Protein AF-A0A353M1L6-F1 (afdb_monomer_lite)

Secondary structure (DSSP, 8-state):
-HHHHHHHHHHHHHHHHHHHHHHHHHHHHHHHHHSSS-TTSS-HHHHHHHHHHHHHHHHHHHHHHHHHHHHHHHHHHHHHHHTTT-HHHHHHHHHHHHHHHHHHHHHHHHHHHHHHHHHH--HHHHHHHHHHHHHHHHHHHHHH-

Radius of gyration: 18.78 Å; chains: 1; bounding box: 44×29×56 Å

pLDDT: mean 85.36, std 10.15, range [48.78, 93.81]

Foldseek 3Di:
DLVVVLVVVVVLLVVLVVVVVVVLVVVLVVQLQPPPHGPVPDDSVVSNLLSVLLVLLLVLLSVLVVQLSNLQSVLVVQLVVCVVPDNVSSCVSNVVSVVSSVCSNVVSLCCSLVVCCVPPVDVSSSVSSVNNNVVNVVSCVVSVD

Sequence (145 aa):
IGGLIRDGANVFLSREYRLLSYFVLVVAAFIVLFLPKPIWQGEPLNNLCMALAYIAGSVFSALAGKAGMTVATMANTRTATASVKSMEGAFTNGFRGGAVMGMAVVGSSLLGVTGIMILTGNAGLTLAFSFGASSLALFAKAGGG

Structure (mmCIF, N/CA/C/O backbone):
data_AF-A0A353M1L6-F1
#
_entry.id   AF-A0A353M1L6-F1
#
loop_
_atom_site.group_PDB
_atom_site.id
_atom_site.type_symbol
_atom_site.label_atom_id
_atom_site.label_alt_id
_atom_site.label_comp_id
_atom_site.label_asym_id
_atom_site.label_entity_id
_atom_site.label_seq_id
_atom_site.pdbx_PDB_ins_code
_atom_site.Cartn_x
_atom_site.Cartn_y
_atom_site.Cartn_z
_atom_site.occupancy
_atom_site.B_iso_or_equiv
_atom_site.auth_seq_id
_atom_site.auth_comp_id
_atom_site.auth_asym_id
_atom_site.auth_atom_id
_atom_site.pdbx_PDB_model_num
ATOM 1 N N . ILE A 1 1 ? 2.465 -6.619 -24.670 1.00 84.00 1 ILE A N 1
ATOM 2 C CA . ILE A 1 1 ? 2.879 -7.413 -23.481 1.00 84.00 1 ILE A CA 1
ATOM 3 C C . ILE A 1 1 ? 2.732 -6.607 -22.190 1.00 84.00 1 ILE A C 1
ATOM 5 O O . ILE A 1 1 ? 1.956 -7.014 -21.343 1.00 84.00 1 ILE A O 1
ATOM 9 N N . GLY A 1 2 ? 3.376 -5.441 -22.055 1.00 83.19 2 GLY A N 1
ATOM 10 C CA . GLY A 1 2 ? 3.272 -4.611 -20.843 1.00 83.19 2 GLY A CA 1
ATOM 11 C C . GLY A 1 2 ? 1.849 -4.265 -20.380 1.00 83.19 2 GLY A C 1
ATOM 12 O O . GLY A 1 2 ? 1.548 -4.389 -19.198 1.00 83.19 2 GLY A O 1
ATOM 13 N N . GLY A 1 3 ? 0.963 -3.897 -21.314 1.00 87.06 3 GLY A N 1
ATOM 14 C CA . GLY A 1 3 ? -0.456 -3.654 -21.018 1.00 87.06 3 GLY A CA 1
ATOM 15 C C . GLY A 1 3 ? -1.176 -4.894 -20.482 1.00 87.06 3 GLY A C 1
ATOM 16 O O . GLY A 1 3 ? -1.814 -4.816 -19.447 1.00 87.06 3 GLY A O 1
ATOM 17 N N . LEU A 1 4 ? -0.954 -6.061 -21.099 1.00 90.56 4 LEU A N 1
ATOM 18 C CA . LEU A 1 4 ? -1.544 -7.333 -20.662 1.00 90.56 4 LEU A CA 1
ATOM 19 C C . LEU A 1 4 ? -1.123 -7.710 -19.233 1.00 90.56 4 LEU A C 1
ATOM 21 O O . LEU A 1 4 ? -1.947 -8.173 -18.450 1.00 90.56 4 LEU A O 1
ATOM 25 N N . ILE A 1 5 ? 0.146 -7.475 -18.874 1.00 90.06 5 ILE A N 1
ATOM 26 C CA . ILE A 1 5 ? 0.643 -7.697 -17.506 1.00 90.06 5 ILE A CA 1
ATOM 27 C C . ILE A 1 5 ? -0.041 -6.735 -16.533 1.00 90.06 5 ILE A C 1
ATOM 29 O O . ILE A 1 5 ? -0.465 -7.145 -15.457 1.00 90.06 5 ILE A O 1
ATOM 33 N N . ARG A 1 6 ? -0.168 -5.458 -16.910 1.00 89.31 6 ARG A N 1
ATOM 34 C CA . ARG A 1 6 ? -0.824 -4.443 -16.078 1.00 89.31 6 ARG A CA 1
ATOM 35 C C . ARG A 1 6 ? -2.309 -4.742 -15.870 1.00 89.31 6 ARG A C 1
ATOM 37 O O . ARG A 1 6 ? -2.797 -4.598 -14.752 1.00 89.31 6 ARG A O 1
ATOM 44 N N . ASP A 1 7 ? -3.005 -5.187 -16.908 1.00 90.81 7 ASP A N 1
ATOM 45 C CA . ASP A 1 7 ? -4.418 -5.555 -16.833 1.00 90.81 7 ASP A CA 1
ATOM 46 C C . ASP A 1 7 ? -4.611 -6.811 -15.978 1.00 90.81 7 ASP A C 1
ATOM 48 O O . ASP A 1 7 ? -5.442 -6.811 -15.071 1.00 90.81 7 ASP A O 1
ATOM 52 N N . GLY A 1 8 ? -3.783 -7.843 -16.178 1.00 91.06 8 GLY A N 1
ATOM 53 C CA . GLY A 1 8 ? -3.786 -9.045 -15.338 1.00 91.06 8 GLY A CA 1
ATOM 54 C C . GLY A 1 8 ? -3.523 -8.732 -13.863 1.00 91.06 8 GLY A C 1
ATOM 55 O O . GLY A 1 8 ? -4.265 -9.185 -12.992 1.00 91.06 8 GLY A O 1
ATOM 56 N N . ALA A 1 9 ? -2.530 -7.884 -13.582 1.00 88.62 9 ALA A N 1
ATOM 57 C CA . ALA A 1 9 ? -2.211 -7.417 -12.235 1.00 88.62 9 ALA A CA 1
ATOM 58 C C . ALA A 1 9 ? -3.372 -6.632 -11.594 1.00 88.62 9 ALA A C 1
ATOM 60 O O . ALA A 1 9 ? -3.703 -6.849 -10.431 1.00 88.62 9 ALA A O 1
ATOM 61 N N . ASN A 1 10 ? -4.050 -5.766 -12.353 1.00 89.50 10 ASN A N 1
ATOM 62 C CA . ASN A 1 10 ? -5.224 -5.032 -11.869 1.00 89.50 10 ASN A CA 1
ATOM 63 C C . ASN A 1 10 ? -6.411 -5.952 -11.556 1.00 89.50 10 ASN A C 1
ATOM 65 O O . ASN A 1 10 ? -7.114 -5.733 -10.565 1.00 89.50 10 ASN A O 1
ATOM 69 N N . VAL A 1 11 ? -6.646 -6.975 -12.382 1.00 92.38 11 VAL A N 1
ATOM 70 C CA . VAL A 1 11 ? -7.694 -7.978 -12.137 1.00 92.38 11 VAL A CA 1
ATOM 71 C C . VAL A 1 11 ? -7.370 -8.787 -10.884 1.00 92.38 11 VAL A C 1
ATOM 73 O O . VAL A 1 11 ? -8.251 -8.984 -10.046 1.00 92.38 11 VAL A O 1
ATOM 76 N N . PHE A 1 12 ? -6.114 -9.207 -10.730 1.00 90.38 12 PHE A N 1
ATOM 77 C CA . PHE A 1 12 ? -5.633 -9.909 -9.544 1.00 90.38 12 PHE A CA 1
ATOM 78 C C . PHE A 1 12 ? -5.834 -9.071 -8.274 1.00 90.38 12 PHE A C 1
ATOM 80 O O . PHE A 1 12 ? -6.555 -9.505 -7.377 1.00 90.38 12 PHE A O 1
ATOM 87 N N . LEU A 1 13 ? -5.325 -7.832 -8.244 1.00 88.94 13 LEU A N 1
ATOM 88 C CA . LEU A 1 13 ? -5.495 -6.922 -7.105 1.00 88.94 13 LEU A CA 1
ATOM 89 C C . LEU A 1 13 ? -6.960 -6.681 -6.762 1.00 88.94 13 LEU A C 1
ATOM 91 O O . LEU A 1 13 ? -7.322 -6.635 -5.593 1.00 88.94 13 LEU A O 1
ATOM 95 N N . SER A 1 14 ? -7.818 -6.527 -7.769 1.00 88.62 14 SER A N 1
ATOM 96 C CA . SER A 1 14 ? -9.243 -6.283 -7.534 1.00 88.62 14 SER A CA 1
ATOM 97 C C . SER A 1 14 ? -9.925 -7.481 -6.869 1.00 88.62 14 SER A C 1
ATOM 99 O O . SER A 1 14 ? -10.816 -7.299 -6.040 1.00 88.62 14 SER A O 1
ATOM 101 N N . ARG A 1 15 ? -9.511 -8.710 -7.205 1.00 90.50 15 ARG A N 1
ATOM 102 C CA . ARG A 1 15 ? -10.017 -9.932 -6.561 1.00 90.50 15 ARG A CA 1
ATOM 103 C C . ARG A 1 15 ? -9.447 -10.114 -5.161 1.00 90.50 15 ARG A C 1
ATOM 105 O O . ARG A 1 15 ? -10.216 -10.371 -4.239 1.00 90.50 15 ARG A O 1
ATOM 112 N N . GLU A 1 16 ? -8.140 -9.933 -5.008 1.00 89.81 16 GLU A N 1
ATOM 113 C CA . GLU A 1 16 ? -7.455 -10.000 -3.718 1.00 89.81 16 GLU A CA 1
ATOM 114 C C . GLU A 1 16 ? -8.076 -8.989 -2.741 1.00 89.81 16 GLU A C 1
ATOM 116 O O . GLU A 1 16 ? -8.563 -9.369 -1.679 1.00 89.81 16 GLU A O 1
ATOM 121 N N . TYR A 1 17 ? -8.201 -7.719 -3.134 1.00 89.62 17 TYR A N 1
ATOM 122 C CA . TYR A 1 17 ? -8.717 -6.661 -2.256 1.00 89.62 17 TYR A CA 1
ATOM 123 C C . TYR A 1 17 ? -10.180 -6.868 -1.886 1.00 89.62 17 TYR A C 1
ATOM 125 O O . TYR A 1 17 ? -10.591 -6.502 -0.786 1.00 89.62 17 TYR A O 1
ATOM 133 N N . ARG A 1 18 ? -10.971 -7.495 -2.762 1.00 89.31 18 ARG A N 1
ATOM 134 C CA . ARG A 1 18 ? -12.338 -7.892 -2.421 1.00 89.31 18 ARG A CA 1
ATOM 135 C C . ARG A 1 18 ? -12.338 -8.902 -1.278 1.00 89.31 18 ARG A C 1
ATOM 137 O O . ARG A 1 18 ? -13.087 -8.716 -0.325 1.00 89.31 18 ARG A O 1
ATOM 144 N N . LEU A 1 19 ? -11.479 -9.919 -1.332 1.00 89.50 19 LEU A N 1
ATOM 145 C CA . LEU A 1 19 ? -11.355 -10.906 -0.260 1.00 89.50 19 LEU A CA 1
ATOM 146 C C . LEU A 1 19 ? -10.840 -10.264 1.039 1.00 89.50 19 LEU A C 1
ATOM 148 O O . LEU A 1 19 ? -11.443 -10.456 2.096 1.00 89.50 19 LEU A O 1
ATOM 152 N N . LEU A 1 20 ? -9.786 -9.440 0.959 1.00 88.94 20 LEU A N 1
ATOM 153 C CA . LEU A 1 20 ? -9.250 -8.746 2.136 1.00 88.94 20 LEU A CA 1
ATOM 154 C C . LEU A 1 20 ? -10.264 -7.777 2.748 1.00 88.94 20 LEU A C 1
ATOM 156 O O . LEU A 1 20 ? -10.277 -7.623 3.963 1.00 88.94 20 LEU A O 1
ATOM 160 N N . SER A 1 21 ? -11.146 -7.160 1.955 1.00 89.25 21 SER A N 1
ATOM 161 C CA . SER A 1 21 ? -12.183 -6.270 2.492 1.00 89.25 21 SER A CA 1
ATOM 162 C C . SER A 1 2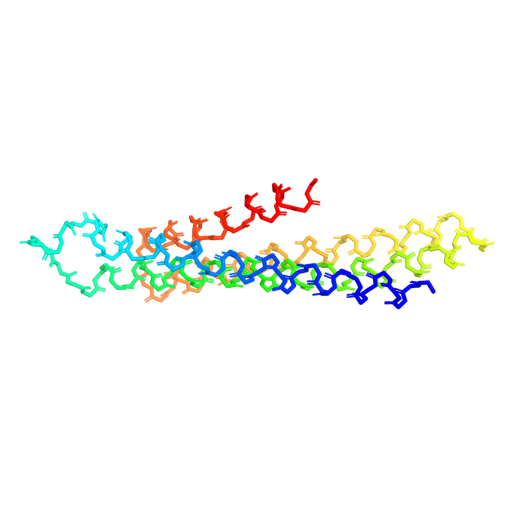1 ? -13.146 -6.996 3.436 1.00 89.25 21 SER A C 1
ATOM 164 O O . SER A 1 21 ? -13.492 -6.456 4.486 1.00 89.25 21 SER A O 1
ATOM 166 N N . TYR A 1 22 ? -13.510 -8.246 3.126 1.00 90.31 22 TYR A N 1
ATOM 167 C CA . TYR A 1 22 ? -14.320 -9.074 4.022 1.00 90.31 22 TYR A CA 1
ATOM 168 C C . TYR A 1 22 ? -13.555 -9.432 5.296 1.00 90.31 22 TYR A C 1
ATOM 170 O O . TYR A 1 22 ? -14.112 -9.344 6.386 1.00 90.31 22 TYR A O 1
ATOM 178 N N . PHE A 1 23 ? -12.272 -9.779 5.176 1.00 89.06 23 PHE A N 1
ATOM 179 C CA . PHE A 1 23 ? -11.427 -10.068 6.333 1.00 89.06 23 PHE A CA 1
ATOM 180 C C . PHE A 1 23 ? -11.305 -8.855 7.270 1.00 89.06 23 PHE A C 1
ATOM 182 O O . PHE A 1 23 ? -11.550 -8.974 8.469 1.00 89.06 23 PHE A O 1
ATOM 189 N N . VAL A 1 24 ? -11.005 -7.676 6.716 1.00 90.25 24 VAL A N 1
ATOM 190 C CA . VAL A 1 24 ? -10.913 -6.411 7.462 1.00 90.25 24 VAL A CA 1
ATOM 191 C C . VAL A 1 24 ? -12.239 -6.096 8.155 1.00 90.25 24 VAL A C 1
ATOM 193 O O . VAL A 1 24 ? -12.229 -5.698 9.314 1.00 90.25 24 VAL A O 1
ATOM 196 N N . LEU A 1 25 ? -13.385 -6.319 7.502 1.00 89.31 25 LEU A N 1
ATOM 197 C CA . LEU A 1 25 ? -14.702 -6.122 8.121 1.00 89.31 25 LEU A CA 1
ATOM 198 C C . LEU A 1 25 ? -14.946 -7.060 9.307 1.00 89.31 25 LEU A C 1
ATOM 200 O O . LEU A 1 25 ? -15.421 -6.610 10.349 1.00 89.31 25 LEU A O 1
ATOM 204 N N . VAL A 1 26 ? -14.606 -8.343 9.172 1.00 90.19 26 VAL A N 1
ATOM 205 C CA . VAL A 1 26 ? -14.760 -9.324 10.257 1.00 90.19 26 VAL A CA 1
ATOM 206 C C . VAL A 1 26 ? -13.880 -8.940 11.446 1.00 90.19 26 VAL A C 1
ATOM 208 O O . VAL A 1 26 ? -14.372 -8.855 12.569 1.00 90.19 26 VAL A O 1
ATOM 211 N N . VAL A 1 27 ? -12.601 -8.634 11.212 1.00 87.62 27 VAL A N 1
ATOM 212 C CA . VAL A 1 27 ? -11.676 -8.216 12.278 1.00 87.62 27 VAL A CA 1
ATOM 213 C C . VAL A 1 27 ? -12.113 -6.893 12.907 1.00 87.62 27 VAL A C 1
ATOM 215 O O . VAL A 1 27 ? -12.090 -6.771 14.129 1.00 87.62 27 VAL A O 1
ATOM 218 N N . ALA A 1 28 ? -12.580 -5.926 12.114 1.00 86.19 28 ALA A N 1
ATOM 219 C CA . ALA A 1 28 ? -13.124 -4.674 12.631 1.00 86.19 28 ALA A CA 1
ATOM 220 C C . ALA A 1 28 ? -14.338 -4.918 13.542 1.00 86.19 28 ALA A C 1
ATOM 222 O O . ALA A 1 28 ? -14.414 -4.321 14.613 1.00 86.19 28 ALA A O 1
ATOM 223 N N . ALA A 1 29 ? -15.244 -5.832 13.177 1.00 84.75 29 ALA A N 1
ATOM 224 C CA . ALA A 1 29 ? -16.376 -6.206 14.026 1.00 84.75 29 ALA A CA 1
ATOM 225 C C . ALA A 1 29 ? -15.915 -6.817 15.361 1.00 84.75 29 ALA A C 1
ATOM 227 O O . ALA A 1 29 ? -16.434 -6.445 16.414 1.00 84.75 29 ALA A O 1
ATOM 228 N N . PHE A 1 30 ? -14.896 -7.685 15.344 1.00 84.56 30 PHE A N 1
ATOM 229 C CA . PHE A 1 30 ? -14.288 -8.213 16.570 1.00 84.56 30 PHE A CA 1
ATOM 230 C C . PHE A 1 30 ? -13.637 -7.116 17.421 1.00 84.56 30 PHE A C 1
ATOM 232 O O . PHE A 1 30 ? -13.795 -7.127 18.640 1.00 84.56 30 PHE A O 1
ATOM 239 N N . ILE A 1 31 ? -12.954 -6.145 16.807 1.00 81.50 31 ILE A N 1
ATOM 240 C CA . ILE A 1 31 ? -12.349 -5.012 17.524 1.00 81.50 31 ILE A CA 1
ATOM 241 C C . ILE A 1 31 ? -13.430 -4.175 18.215 1.00 81.50 31 ILE A C 1
ATOM 243 O O . ILE A 1 31 ? -13.284 -3.872 19.396 1.00 81.50 31 ILE A O 1
ATOM 247 N N . VAL A 1 32 ? -14.538 -3.867 17.530 1.00 76.31 32 VAL A N 1
ATOM 248 C CA . VAL A 1 32 ? -15.671 -3.136 18.130 1.00 76.31 32 VAL A CA 1
ATOM 249 C C . VAL A 1 32 ? -16.262 -3.899 19.324 1.00 76.31 32 VAL A C 1
ATOM 251 O O . VAL A 1 32 ? -16.581 -3.289 20.347 1.00 76.31 32 VAL A O 1
ATOM 254 N N . LEU A 1 33 ? -16.390 -5.226 19.210 1.00 69.50 33 LEU A N 1
ATOM 255 C CA . LEU A 1 33 ? -16.982 -6.091 20.237 1.00 69.50 33 LEU A CA 1
ATOM 256 C C . LEU A 1 33 ? -16.091 -6.285 21.476 1.00 69.50 33 LEU A C 1
ATOM 258 O O . LEU A 1 33 ? -16.615 -6.322 22.592 1.00 69.50 33 LEU A O 1
ATOM 262 N N . PHE A 1 34 ? -14.772 -6.423 21.298 1.00 66.75 34 PHE A N 1
ATOM 263 C CA . PHE A 1 34 ? -13.872 -6.930 22.344 1.00 66.75 34 PHE A CA 1
ATOM 264 C C . PHE A 1 34 ? -12.806 -5.941 22.857 1.00 66.75 34 PHE A C 1
ATOM 266 O O . PHE A 1 34 ? -12.266 -6.180 23.937 1.00 66.75 34 PHE A O 1
ATOM 273 N N . LEU A 1 35 ? -12.490 -4.842 22.157 1.00 61.25 35 LEU A N 1
ATOM 274 C CA . LEU A 1 35 ? -11.353 -3.957 22.485 1.00 61.25 35 LEU A CA 1
ATOM 275 C C . LEU A 1 35 ? -11.784 -2.498 22.736 1.00 61.25 35 LEU A C 1
ATOM 277 O O . LEU A 1 35 ? -12.518 -1.960 21.908 1.00 61.25 35 LEU A O 1
ATOM 281 N N . PRO A 1 36 ? -11.294 -1.801 23.796 1.00 54.41 36 PRO A N 1
ATOM 282 C CA . PRO A 1 36 ? -10.405 -2.216 24.899 1.00 54.41 36 PRO A CA 1
ATOM 283 C C . PRO A 1 36 ? -11.124 -2.735 26.161 1.00 54.41 36 PRO A C 1
ATOM 285 O O . PRO A 1 36 ? -10.473 -3.240 27.074 1.00 54.41 36 PRO A O 1
ATOM 288 N N . LYS A 1 37 ? -12.453 -2.616 26.231 1.00 56.75 37 LYS A N 1
ATOM 289 C CA . LYS A 1 37 ? -13.314 -3.310 27.197 1.00 56.75 37 LYS A CA 1
ATOM 290 C C . LYS A 1 37 ? -14.512 -3.885 26.436 1.00 56.75 37 LYS A C 1
ATOM 292 O O . LYS A 1 37 ? -14.955 -3.250 25.474 1.00 56.75 37 LYS A O 1
ATOM 297 N N . PRO A 1 38 ? -15.048 -5.047 26.849 1.00 54.72 38 PRO A N 1
ATOM 298 C CA . PRO A 1 38 ? -16.264 -5.581 26.252 1.00 54.72 38 PRO A CA 1
ATOM 299 C C . PRO A 1 38 ? -17.393 -4.555 26.386 1.00 54.72 38 PRO A C 1
ATOM 301 O O . PRO A 1 38 ? -17.488 -3.866 27.403 1.00 54.72 38 PRO A O 1
ATOM 304 N N . ILE A 1 39 ? -18.251 -4.474 25.366 1.00 52.53 39 ILE A N 1
ATOM 305 C CA . ILE A 1 39 ? -19.344 -3.486 25.226 1.00 52.53 39 ILE A CA 1
ATOM 306 C C . ILE A 1 39 ? -20.251 -3.389 26.472 1.00 52.53 39 ILE A C 1
ATOM 308 O O . ILE A 1 39 ? -20.920 -2.387 26.690 1.00 52.53 39 ILE A O 1
ATOM 312 N N . TRP A 1 40 ? -20.250 -4.426 27.311 1.00 52.44 40 TRP A N 1
ATOM 313 C C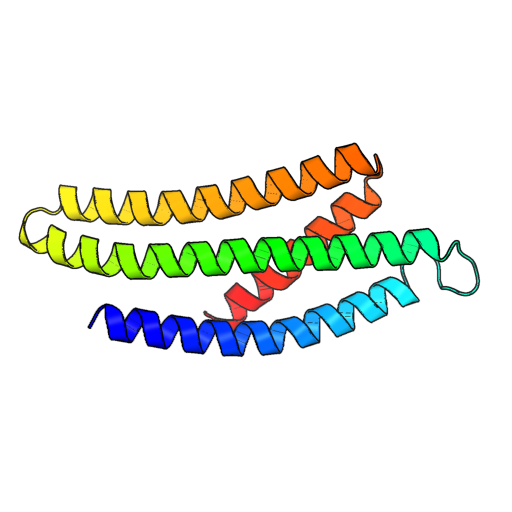A . TRP A 1 40 ? -20.975 -4.505 28.578 1.00 52.44 40 TRP A CA 1
ATOM 314 C C . TRP A 1 40 ? -20.361 -3.705 29.750 1.00 52.44 40 TRP A C 1
ATOM 316 O O . TRP A 1 40 ? -21.008 -3.592 30.786 1.00 52.44 40 TRP A O 1
ATOM 326 N N . GLN A 1 41 ? -19.137 -3.166 29.640 1.00 48.78 41 GLN A N 1
ATOM 327 C CA . GLN A 1 41 ? -18.430 -2.473 30.741 1.00 48.78 41 GLN A CA 1
ATOM 328 C C . GLN A 1 41 ? -17.666 -1.190 30.328 1.00 48.78 41 GLN A C 1
ATOM 330 O O . GLN A 1 41 ? -16.901 -0.655 31.135 1.00 48.78 41 GLN A O 1
ATOM 335 N N . GLY A 1 42 ? -17.802 -0.696 29.089 1.00 54.66 42 GLY A N 1
ATOM 336 C CA . GLY A 1 42 ? -16.953 0.383 28.552 1.00 54.66 42 GLY A CA 1
ATOM 337 C C . GLY A 1 42 ? -17.670 1.471 27.741 1.00 54.66 42 GLY A C 1
ATOM 338 O O . GLY A 1 42 ? -18.825 1.321 27.360 1.00 54.66 42 GLY A O 1
ATOM 339 N N . GLU A 1 43 ? -16.938 2.558 27.466 1.00 58.69 43 GLU A N 1
ATOM 340 C CA . GLU A 1 43 ? -17.344 3.702 26.633 1.00 58.69 43 GLU A CA 1
ATOM 341 C C . GLU A 1 43 ? -17.386 3.318 25.135 1.00 58.69 43 GLU A C 1
ATOM 343 O O . GLU A 1 43 ? -16.325 3.116 24.530 1.00 58.69 43 GLU A O 1
ATOM 348 N N . PRO A 1 44 ? -18.567 3.260 24.487 1.00 62.59 44 PRO A N 1
ATOM 349 C CA . PRO A 1 44 ? -18.711 2.775 23.108 1.00 62.59 44 PRO A CA 1
ATOM 350 C C . PRO A 1 44 ? -17.974 3.640 22.071 1.00 62.59 44 PRO A C 1
ATOM 352 O O . PRO A 1 44 ? -17.599 3.151 21.003 1.00 62.59 44 PRO A O 1
ATOM 355 N N . LEU A 1 45 ? -17.713 4.911 22.393 1.00 66.38 45 LEU A N 1
ATOM 356 C CA . LEU A 1 45 ? -16.986 5.840 21.528 1.00 66.38 45 LEU A CA 1
ATOM 357 C C . LEU A 1 45 ? -15.529 5.417 21.297 1.00 66.38 45 LEU A C 1
ATOM 359 O O . LEU A 1 45 ? -15.009 5.588 20.196 1.00 66.38 45 LEU A O 1
ATOM 363 N N . ASN A 1 46 ? -14.870 4.826 22.296 1.00 68.25 46 ASN A N 1
ATOM 364 C CA . ASN A 1 46 ? -13.450 4.488 22.186 1.00 68.25 46 ASN A CA 1
ATOM 365 C C . ASN A 1 46 ? -13.22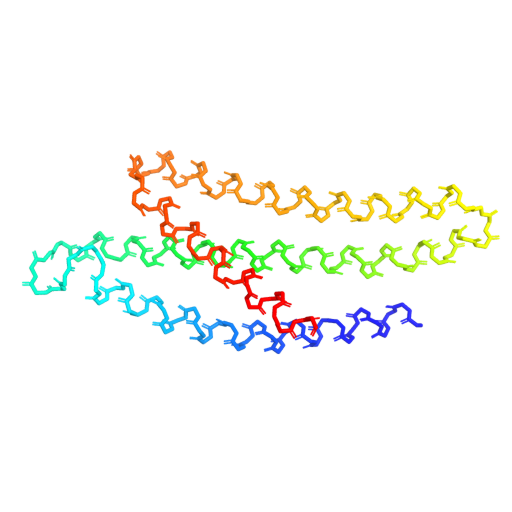9 3.226 21.331 1.00 68.25 46 ASN A C 1
ATOM 367 O O . ASN A 1 46 ? -12.300 3.174 20.524 1.00 68.25 46 ASN A O 1
ATOM 371 N N . ASN A 1 47 ? -14.133 2.246 21.445 1.00 69.69 47 ASN A N 1
ATOM 372 C CA . ASN A 1 47 ? -14.144 1.039 20.610 1.00 69.69 47 ASN A CA 1
ATOM 373 C C . ASN A 1 47 ? -14.360 1.406 19.134 1.00 69.69 47 ASN A C 1
ATOM 375 O O . ASN A 1 47 ? -13.676 0.888 18.248 1.00 69.69 47 ASN A O 1
ATOM 379 N N . LEU A 1 48 ? -15.281 2.342 18.867 1.00 75.88 48 LEU A N 1
ATOM 380 C CA . LEU A 1 48 ? -15.568 2.803 17.510 1.00 75.88 48 LEU A CA 1
ATOM 381 C C . LEU A 1 48 ? -14.367 3.540 16.900 1.00 75.88 48 LEU A C 1
ATOM 383 O O . LEU A 1 48 ? -14.000 3.269 15.757 1.00 75.88 48 LEU A O 1
ATOM 387 N N . CYS A 1 49 ? -13.700 4.405 17.671 1.00 81.25 49 CYS A N 1
ATOM 388 C CA . CYS A 1 49 ? -12.469 5.065 17.233 1.00 81.25 49 CYS A CA 1
ATOM 389 C C . CYS A 1 49 ? -11.353 4.057 16.907 1.00 81.25 49 CYS A C 1
ATOM 391 O O . CYS A 1 49 ? -10.677 4.220 15.891 1.00 81.25 49 CYS A O 1
ATOM 393 N N . MET A 1 50 ? -11.169 2.995 17.706 1.00 82.75 50 MET A N 1
ATOM 394 C CA . MET A 1 50 ? -10.164 1.955 17.419 1.00 82.75 50 MET A CA 1
ATOM 395 C C . MET A 1 50 ? -10.461 1.192 16.132 1.00 82.75 50 MET A C 1
ATOM 397 O O . MET A 1 50 ? -9.556 0.978 15.324 1.00 82.75 50 MET A O 1
ATOM 401 N N . ALA A 1 51 ? -11.718 0.812 15.913 1.00 84.69 51 ALA A N 1
ATOM 402 C CA . ALA A 1 51 ? -12.122 0.140 14.685 1.00 84.69 51 ALA A CA 1
ATOM 403 C C . ALA A 1 51 ? -11.938 1.041 13.455 1.00 84.69 51 ALA A C 1
ATOM 405 O O . ALA A 1 51 ? -11.434 0.587 12.427 1.00 84.69 51 ALA A O 1
ATOM 406 N N . LEU A 1 52 ? -12.263 2.333 13.571 1.00 86.19 52 LEU A N 1
ATOM 407 C CA . LEU A 1 52 ? -12.010 3.315 12.516 1.00 86.19 52 LEU A CA 1
ATOM 408 C C . LEU A 1 52 ? -10.513 3.479 12.234 1.00 86.19 52 LEU A C 1
ATOM 410 O O . LEU A 1 52 ? -10.120 3.492 11.069 1.00 86.19 52 LEU A O 1
ATOM 414 N N . ALA A 1 53 ? -9.667 3.537 13.267 1.00 88.94 53 ALA A N 1
ATOM 415 C CA . ALA A 1 53 ? -8.215 3.597 13.102 1.00 88.94 53 ALA A CA 1
ATOM 416 C C . ALA A 1 53 ? -7.663 2.339 12.408 1.00 88.94 53 ALA A C 1
ATOM 418 O O . ALA A 1 53 ? -6.842 2.448 11.496 1.00 88.94 53 ALA A O 1
ATOM 419 N N . TYR A 1 54 ? -8.157 1.152 12.772 1.00 90.50 54 TYR A N 1
ATOM 420 C CA . TYR A 1 54 ? -7.817 -0.116 12.118 1.00 90.50 54 TYR A CA 1
ATOM 421 C C . TYR A 1 54 ? -8.208 -0.136 10.632 1.00 90.50 54 TYR A C 1
ATOM 423 O O . TYR A 1 54 ? -7.399 -0.505 9.771 1.00 90.50 54 TYR A O 1
ATOM 431 N N . ILE A 1 55 ? -9.429 0.300 10.307 1.00 91.44 55 ILE A N 1
ATOM 432 C CA . ILE A 1 55 ? -9.903 0.394 8.920 1.00 91.44 55 ILE A CA 1
ATOM 433 C C . ILE A 1 55 ? -9.061 1.412 8.148 1.00 91.44 55 ILE A C 1
ATOM 435 O O . ILE A 1 55 ? -8.617 1.112 7.042 1.00 91.44 55 ILE A O 1
ATOM 439 N N . ALA A 1 56 ? -8.776 2.577 8.732 1.00 91.00 56 ALA A N 1
ATOM 440 C CA . ALA A 1 56 ? -7.926 3.590 8.114 1.00 91.00 56 ALA A CA 1
ATOM 441 C C . ALA A 1 56 ? -6.525 3.041 7.798 1.00 91.00 56 ALA A C 1
ATOM 443 O O . ALA A 1 56 ? -6.039 3.223 6.682 1.00 91.00 56 ALA A O 1
ATOM 444 N N . GLY A 1 57 ? -5.908 2.300 8.725 1.00 90.50 57 GLY A N 1
ATOM 445 C CA . GLY A 1 57 ? -4.614 1.640 8.506 1.00 90.50 57 GLY A CA 1
ATOM 446 C C . GLY A 1 57 ? -4.651 0.611 7.386 1.00 90.50 57 GLY A C 1
ATOM 447 O O . GLY A 1 57 ? -3.770 0.584 6.524 1.00 90.50 57 GLY A O 1
ATOM 448 N N . SER A 1 58 ? -5.718 -0.183 7.343 1.00 91.69 58 SER A N 1
ATOM 449 C CA . SER A 1 58 ? -5.948 -1.155 6.273 1.00 91.69 58 SER A CA 1
ATOM 450 C C . SER A 1 58 ? -6.111 -0.461 4.914 1.00 91.69 58 SER A C 1
ATOM 452 O O . SER A 1 58 ? -5.493 -0.865 3.934 1.00 91.69 58 SER A O 1
ATOM 454 N N . VAL A 1 59 ? -6.867 0.637 4.836 1.00 91.44 59 VAL A N 1
ATOM 455 C CA . VAL A 1 59 ? -7.051 1.405 3.591 1.00 91.44 59 VAL A CA 1
ATOM 456 C C . VAL A 1 59 ? -5.742 2.044 3.125 1.00 91.44 59 VAL A C 1
ATOM 458 O O . VAL A 1 59 ? -5.417 1.964 1.942 1.00 91.44 59 VAL A O 1
ATOM 461 N N . PHE A 1 60 ? -4.958 2.631 4.031 1.00 91.31 60 PHE A N 1
ATOM 462 C CA . PHE A 1 60 ? -3.655 3.212 3.692 1.00 91.31 60 PHE A CA 1
ATOM 463 C C . PHE A 1 60 ? -2.689 2.162 3.128 1.00 91.31 60 PHE A C 1
ATOM 465 O O . PHE A 1 60 ? -2.052 2.402 2.102 1.00 91.31 60 PHE A O 1
ATOM 472 N N . SER A 1 61 ? -2.641 0.976 3.741 1.00 90.81 61 SER A N 1
ATOM 473 C CA . SER A 1 61 ? -1.840 -0.155 3.258 1.00 90.81 61 SER A CA 1
ATOM 474 C C . SER A 1 61 ? -2.283 -0.615 1.859 1.00 90.81 61 SER A C 1
ATOM 476 O O . SER A 1 61 ? -1.453 -0.794 0.965 1.00 90.81 61 SER A O 1
ATOM 478 N N . ALA A 1 62 ? -3.597 -0.690 1.616 1.00 91.00 62 ALA A N 1
ATOM 479 C CA . ALA A 1 62 ? -4.160 -1.043 0.310 1.00 91.00 62 ALA A CA 1
ATOM 480 C C . ALA A 1 62 ? -3.818 0.000 -0.769 1.00 91.00 62 ALA A C 1
ATOM 482 O O . ALA A 1 62 ? -3.444 -0.334 -1.894 1.00 91.00 62 ALA A O 1
ATOM 483 N N . LEU A 1 63 ? -3.913 1.290 -0.441 1.00 90.69 63 LEU A N 1
ATOM 484 C CA . LEU A 1 63 ? -3.567 2.366 -1.370 1.00 90.69 63 LEU A CA 1
ATOM 485 C C . LEU A 1 63 ? -2.077 2.339 -1.731 1.00 90.69 63 LEU A C 1
ATOM 487 O O . LEU A 1 63 ? -1.735 2.452 -2.911 1.00 90.69 63 LEU A O 1
ATOM 491 N N . ALA A 1 64 ? -1.203 2.127 -0.744 1.00 90.62 64 ALA A N 1
ATOM 492 C CA . ALA A 1 64 ? 0.233 1.998 -0.967 1.00 90.62 64 ALA A CA 1
ATOM 493 C C . ALA A 1 64 ? 0.567 0.789 -1.857 1.00 90.62 64 ALA A C 1
ATOM 495 O O . ALA A 1 64 ? 1.350 0.916 -2.801 1.00 90.62 64 ALA A O 1
ATOM 496 N N . GLY A 1 65 ? -0.079 -0.358 -1.618 1.00 89.38 65 GLY A N 1
ATOM 497 C CA . GLY A 1 65 ? 0.080 -1.565 -2.434 1.00 89.38 65 GLY A CA 1
ATOM 498 C C . GLY A 1 65 ? -0.342 -1.356 -3.891 1.00 89.38 65 GLY A C 1
ATOM 499 O O . GLY A 1 65 ? 0.417 -1.664 -4.815 1.00 89.38 65 GLY A O 1
ATOM 500 N N . LYS A 1 66 ? -1.513 -0.751 -4.120 1.00 89.62 66 LYS A N 1
ATOM 501 C CA . LYS A 1 66 ? -2.017 -0.456 -5.471 1.00 89.62 66 LYS A CA 1
ATOM 502 C C . LYS A 1 66 ? -1.124 0.532 -6.228 1.00 89.62 66 LYS A C 1
ATOM 504 O O . LYS A 1 66 ? -0.854 0.338 -7.420 1.00 89.62 66 LYS A O 1
ATOM 509 N N . ALA A 1 67 ? -0.651 1.580 -5.552 1.00 90.62 67 ALA A N 1
ATOM 510 C CA . ALA A 1 67 ? 0.293 2.534 -6.128 1.00 90.62 67 ALA A CA 1
ATOM 511 C C . ALA A 1 67 ? 1.615 1.844 -6.505 1.00 90.62 67 ALA A C 1
ATOM 513 O O . ALA A 1 67 ? 2.086 1.994 -7.635 1.00 90.62 67 ALA A O 1
ATOM 514 N N . GLY A 1 68 ? 2.154 1.017 -5.603 1.00 90.12 68 GLY A N 1
ATOM 515 C CA . GLY A 1 68 ? 3.363 0.228 -5.833 1.00 90.12 68 GLY A CA 1
ATOM 516 C C . GLY A 1 68 ? 3.247 -0.684 -7.053 1.00 90.12 68 GLY A C 1
ATOM 517 O O . GLY A 1 68 ? 4.094 -0.627 -7.942 1.00 90.12 68 GLY A O 1
ATOM 518 N N . MET A 1 69 ? 2.164 -1.457 -7.166 1.00 90.94 69 MET A N 1
ATOM 519 C CA . MET A 1 69 ? 1.972 -2.373 -8.297 1.00 90.94 69 MET A CA 1
ATOM 520 C C . MET A 1 69 ? 1.807 -1.639 -9.635 1.00 90.94 69 MET A C 1
ATOM 522 O O . MET A 1 69 ? 2.335 -2.066 -10.667 1.00 90.94 69 MET A O 1
ATOM 526 N N . THR A 1 70 ? 1.125 -0.493 -9.628 1.00 90.25 70 THR A N 1
ATOM 527 C CA . THR A 1 70 ? 0.977 0.339 -10.831 1.00 90.25 70 THR A CA 1
ATOM 528 C C . THR A 1 70 ? 2.335 0.841 -11.323 1.00 90.25 70 THR A C 1
ATOM 530 O O . THR A 1 70 ? 2.627 0.782 -12.517 1.00 90.25 70 THR A O 1
ATOM 533 N N . VAL A 1 71 ? 3.193 1.306 -10.414 1.00 91.69 71 VAL A N 1
ATOM 534 C CA . VAL A 1 71 ? 4.533 1.788 -10.769 1.00 91.69 71 VAL A CA 1
ATOM 535 C C . VAL A 1 71 ? 5.451 0.636 -11.171 1.00 91.69 71 VAL A C 1
ATOM 537 O O . VAL A 1 71 ? 6.162 0.768 -12.165 1.00 91.69 71 VAL A O 1
ATOM 540 N N . ALA A 1 72 ? 5.388 -0.506 -10.483 1.00 91.19 72 ALA A N 1
ATOM 541 C CA . ALA A 1 72 ? 6.181 -1.691 -10.802 1.00 91.19 72 ALA A CA 1
ATOM 542 C C . ALA A 1 72 ? 5.895 -2.214 -12.219 1.00 91.19 72 ALA A C 1
ATOM 544 O O . ALA A 1 72 ? 6.819 -2.421 -13.004 1.00 91.19 72 ALA A O 1
ATOM 545 N N . THR A 1 73 ? 4.621 -2.343 -12.603 1.00 91.94 73 THR A N 1
ATOM 546 C CA . THR A 1 73 ? 4.247 -2.800 -13.957 1.00 91.94 73 THR A CA 1
ATOM 547 C C . THR A 1 73 ? 4.725 -1.839 -15.051 1.00 91.94 73 THR A C 1
ATOM 549 O O . THR A 1 73 ? 5.205 -2.283 -16.096 1.00 91.94 73 THR A O 1
ATOM 552 N N . MET A 1 74 ? 4.676 -0.524 -14.809 1.00 89.38 74 MET A N 1
ATOM 553 C CA . MET A 1 74 ? 5.236 0.471 -15.732 1.00 89.38 74 MET A CA 1
ATOM 554 C C . MET A 1 74 ? 6.768 0.411 -15.788 1.00 89.38 74 MET A C 1
ATOM 556 O O . MET A 1 74 ? 7.340 0.435 -16.880 1.00 89.38 74 MET A O 1
ATOM 560 N N . ALA A 1 75 ? 7.433 0.305 -14.636 1.00 92.12 75 ALA A N 1
ATOM 561 C CA . ALA A 1 75 ? 8.887 0.219 -14.540 1.00 92.12 75 ALA A CA 1
ATOM 562 C C . ALA A 1 75 ? 9.422 -1.014 -15.276 1.00 92.12 75 ALA A C 1
ATOM 564 O O . ALA A 1 75 ? 10.356 -0.874 -16.057 1.00 92.12 75 ALA A O 1
ATOM 565 N N . ASN A 1 76 ? 8.766 -2.172 -15.152 1.00 92.06 76 ASN A N 1
ATOM 566 C CA . ASN A 1 76 ? 9.161 -3.409 -15.835 1.00 92.06 76 ASN A CA 1
ATOM 567 C C . ASN A 1 76 ? 9.277 -3.226 -17.353 1.00 92.06 76 ASN A C 1
ATOM 569 O O . ASN A 1 76 ? 10.272 -3.619 -17.960 1.00 92.06 76 ASN A O 1
ATOM 573 N N . THR A 1 77 ? 8.290 -2.572 -17.973 1.00 91.75 77 THR A N 1
ATOM 574 C CA . THR A 1 77 ? 8.317 -2.319 -19.423 1.00 91.75 77 THR A CA 1
ATOM 575 C C . THR A 1 77 ? 9.437 -1.363 -19.825 1.00 91.75 77 THR A C 1
ATOM 577 O O . THR A 1 77 ? 10.143 -1.621 -20.797 1.00 91.75 77 THR A O 1
ATOM 580 N N . ARG A 1 78 ? 9.654 -0.293 -19.048 1.00 90.69 78 ARG A N 1
ATOM 581 C CA . ARG A 1 78 ? 10.711 0.697 -19.300 1.00 90.69 78 ARG A CA 1
ATOM 582 C C . ARG A 1 78 ? 12.102 0.100 -19.112 1.00 90.69 78 ARG A C 1
ATOM 584 O O . ARG A 1 78 ? 12.994 0.367 -19.915 1.00 90.69 78 ARG A O 1
ATOM 591 N N . THR A 1 79 ? 12.276 -0.737 -18.097 1.00 93.12 79 THR A N 1
ATOM 592 C CA . THR A 1 79 ? 13.516 -1.469 -17.833 1.00 93.12 79 THR A CA 1
ATOM 593 C C . THR A 1 79 ? 13.828 -2.443 -18.966 1.00 93.12 79 THR A C 1
ATOM 595 O O . THR A 1 79 ? 14.946 -2.413 -19.471 1.00 93.12 79 THR A O 1
ATOM 598 N N . ALA A 1 80 ? 12.841 -3.206 -19.449 1.00 91.88 80 ALA A N 1
ATOM 599 C CA . ALA A 1 80 ? 13.016 -4.115 -20.587 1.00 91.88 80 ALA A CA 1
ATOM 600 C C . ALA A 1 80 ? 13.360 -3.385 -21.899 1.00 91.88 80 ALA A C 1
ATOM 602 O O . ALA A 1 80 ? 14.146 -3.876 -22.703 1.00 91.88 80 ALA A O 1
ATOM 603 N N . THR A 1 81 ? 12.811 -2.189 -22.133 1.00 91.31 81 THR A N 1
ATOM 604 C CA . THR A 1 81 ? 13.211 -1.382 -23.301 1.00 91.31 81 THR A CA 1
ATOM 605 C C . THR A 1 81 ? 14.600 -0.763 -23.143 1.00 91.31 81 THR A C 1
ATOM 607 O O . THR A 1 81 ? 15.327 -0.617 -24.123 1.00 91.31 81 THR A O 1
ATOM 610 N N . ALA A 1 82 ? 14.985 -0.393 -21.919 1.00 91.50 82 ALA A N 1
ATOM 611 C CA . ALA A 1 82 ? 16.280 0.218 -21.641 1.00 91.50 82 ALA A CA 1
ATOM 612 C C . ALA A 1 82 ? 17.425 -0.802 -21.680 1.00 91.50 82 ALA A C 1
ATOM 614 O O . ALA A 1 82 ? 18.520 -0.441 -22.104 1.00 91.50 82 ALA A O 1
ATOM 615 N N . SER A 1 83 ? 17.167 -2.069 -21.335 1.00 93.06 83 SER A N 1
ATOM 616 C C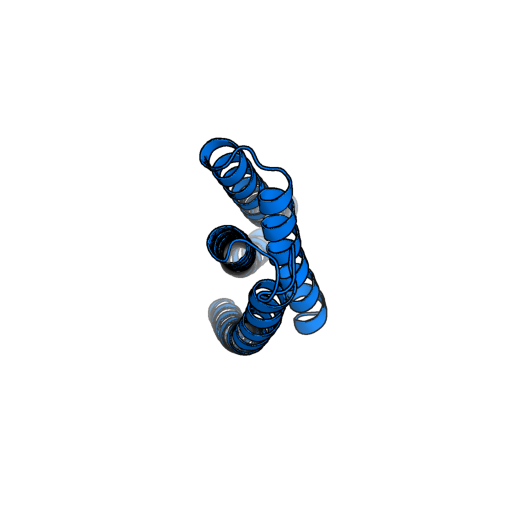A . SER A 1 83 ? 18.174 -3.138 -21.382 1.00 93.06 83 SER A CA 1
ATOM 617 C C . SER A 1 83 ? 18.695 -3.420 -22.789 1.00 93.06 83 SER A C 1
ATOM 619 O O . SER A 1 83 ? 19.806 -3.915 -22.924 1.00 93.06 83 SER A O 1
ATOM 621 N N . VAL A 1 84 ? 17.937 -3.063 -23.833 1.00 93.06 84 VAL A N 1
ATOM 622 C CA . VAL A 1 84 ? 18.400 -3.137 -25.230 1.00 93.06 84 VAL A CA 1
ATOM 623 C C . VAL A 1 84 ? 19.507 -2.115 -25.513 1.00 93.06 84 VAL A C 1
ATOM 625 O O . VAL A 1 84 ? 20.363 -2.358 -26.356 1.00 93.06 84 VAL A O 1
ATOM 628 N N . LYS A 1 85 ? 19.499 -0.966 -24.825 1.00 91.06 85 LYS A N 1
ATOM 629 C CA . LYS A 1 85 ? 20.475 0.114 -25.032 1.00 91.06 85 LYS A CA 1
ATOM 630 C C . LYS A 1 85 ? 21.660 0.009 -24.080 1.00 91.06 85 LYS A C 1
ATOM 632 O O . LYS A 1 85 ? 22.799 0.115 -24.516 1.00 91.06 85 LYS A O 1
ATOM 637 N N . SER A 1 86 ? 21.399 -0.143 -22.783 1.00 91.75 86 SER A N 1
ATOM 638 C CA . SER A 1 86 ? 22.450 -0.226 -21.768 1.00 91.75 86 SER A CA 1
ATOM 639 C C . SER A 1 86 ? 21.953 -0.856 -20.468 1.00 91.75 86 SER A C 1
ATOM 641 O O . SER A 1 86 ? 20.812 -0.664 -20.039 1.00 91.75 86 SER A O 1
ATOM 643 N N . MET A 1 87 ? 22.846 -1.583 -19.794 1.00 91.44 87 MET A N 1
ATOM 644 C CA . MET A 1 87 ? 22.545 -2.198 -18.500 1.00 91.44 87 MET A CA 1
ATOM 645 C C . MET A 1 87 ? 22.377 -1.156 -17.386 1.00 91.44 87 MET A C 1
ATOM 647 O O . MET A 1 87 ? 21.478 -1.278 -16.557 1.00 91.44 87 MET A O 1
ATOM 651 N N . GLU A 1 88 ? 23.175 -0.087 -17.406 1.00 92.38 88 GLU A N 1
ATOM 652 C CA . GLU A 1 88 ? 23.089 1.012 -16.437 1.00 92.38 88 GLU A CA 1
ATOM 653 C C . GLU A 1 88 ? 21.740 1.753 -16.512 1.00 92.38 88 GLU A C 1
ATOM 655 O O . GLU A 1 88 ? 21.123 2.063 -15.487 1.00 92.38 88 GLU A O 1
ATOM 660 N N . GLY A 1 89 ? 21.220 1.964 -17.729 1.00 89.12 89 GLY A N 1
ATOM 661 C CA . GLY A 1 89 ? 19.901 2.561 -17.943 1.00 89.12 89 GLY A CA 1
ATOM 662 C C . GLY A 1 89 ? 18.764 1.660 -17.455 1.00 89.12 89 GLY A C 1
ATOM 663 O O . GLY A 1 89 ? 17.809 2.137 -16.838 1.00 89.12 89 GLY A O 1
ATOM 664 N N . ALA A 1 90 ? 18.879 0.347 -17.672 1.00 92.25 90 ALA A N 1
ATOM 665 C CA . ALA A 1 90 ? 17.928 -0.636 -17.156 1.00 92.25 90 ALA A CA 1
ATOM 666 C C . ALA A 1 90 ? 17.923 -0.675 -15.620 1.00 92.25 90 ALA A C 1
ATOM 668 O O . ALA A 1 90 ? 16.853 -0.615 -15.007 1.00 92.25 90 ALA A O 1
ATOM 669 N N . PHE A 1 91 ? 19.104 -0.697 -14.998 1.00 93.56 91 PHE A N 1
ATOM 670 C CA . PHE A 1 91 ? 19.240 -0.678 -13.544 1.00 93.56 91 PHE A CA 1
ATOM 671 C C . PHE A 1 91 ? 18.636 0.591 -12.941 1.00 93.56 91 PHE A C 1
ATOM 673 O O . PHE A 1 91 ? 17.817 0.505 -12.030 1.00 93.56 91 PHE A O 1
ATOM 680 N N . THR A 1 92 ? 18.953 1.763 -13.496 1.00 92.88 92 THR A N 1
ATOM 681 C CA . THR A 1 92 ? 18.422 3.045 -13.008 1.00 92.88 92 THR A CA 1
ATOM 682 C C . THR A 1 92 ? 16.895 3.098 -13.091 1.00 92.88 92 THR A C 1
ATOM 684 O O . THR A 1 92 ? 16.237 3.563 -12.158 1.00 92.88 92 THR A O 1
ATOM 687 N N . ASN A 1 93 ? 16.307 2.586 -14.175 1.00 91.25 93 ASN A N 1
ATOM 688 C CA . ASN A 1 93 ? 14.853 2.526 -14.334 1.00 91.25 93 ASN A CA 1
ATOM 689 C C . ASN A 1 93 ? 14.197 1.561 -13.338 1.00 91.25 93 ASN A C 1
ATOM 691 O O . ASN A 1 93 ? 13.187 1.915 -12.726 1.00 91.25 93 ASN A O 1
ATOM 695 N N . GLY A 1 94 ? 14.783 0.377 -13.137 1.00 91.94 94 GLY A N 1
ATOM 696 C CA . GLY A 1 94 ? 14.300 -0.598 -12.158 1.00 91.94 94 GLY A CA 1
ATOM 697 C C . GLY A 1 94 ? 14.409 -0.079 -10.724 1.00 91.94 94 GLY A C 1
ATOM 698 O O . GLY A 1 94 ? 13.435 -0.119 -9.974 1.00 91.94 94 GLY A O 1
ATOM 699 N N . PHE A 1 95 ? 15.559 0.497 -10.371 1.00 93.81 95 PHE A N 1
ATOM 700 C CA . PHE A 1 95 ? 15.820 1.067 -9.052 1.00 93.81 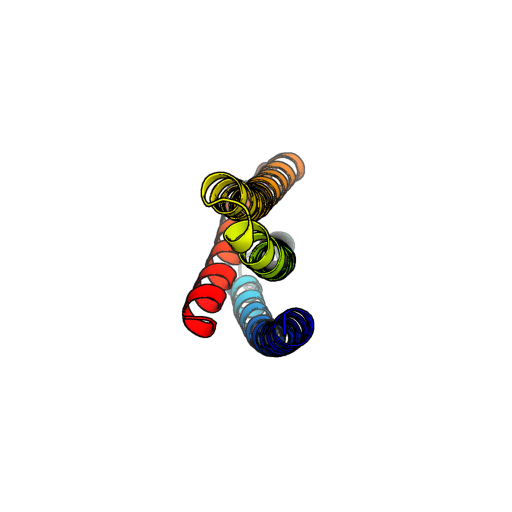95 PHE A CA 1
ATOM 701 C C . PHE A 1 95 ? 14.863 2.214 -8.729 1.00 93.81 95 PHE A C 1
ATOM 703 O O . PHE A 1 95 ? 14.250 2.226 -7.664 1.00 93.81 95 PHE A O 1
ATOM 710 N N . ARG A 1 96 ? 14.655 3.149 -9.667 1.00 92.31 96 ARG A N 1
ATOM 711 C CA . ARG A 1 96 ? 13.677 4.237 -9.496 1.00 92.31 96 ARG A CA 1
ATOM 712 C C . ARG A 1 96 ? 12.252 3.706 -9.359 1.00 92.31 96 ARG A C 1
ATOM 714 O O . ARG A 1 96 ? 11.497 4.229 -8.547 1.00 92.31 96 ARG A O 1
ATOM 721 N N . GLY A 1 97 ? 11.895 2.657 -10.103 1.00 91.88 97 GLY A N 1
ATOM 722 C CA . GLY A 1 97 ? 10.612 1.970 -9.948 1.00 91.88 97 GLY A CA 1
ATOM 723 C C . GLY A 1 97 ? 10.406 1.424 -8.531 1.00 91.88 97 GLY A C 1
ATOM 724 O O . GLY A 1 97 ? 9.367 1.677 -7.922 1.00 91.88 97 GLY A O 1
ATOM 725 N N . GLY A 1 98 ? 11.416 0.746 -7.978 1.00 90.88 98 GLY A N 1
ATOM 726 C CA . GLY A 1 98 ? 11.392 0.232 -6.604 1.00 90.88 98 GLY A CA 1
ATOM 727 C C . GLY A 1 98 ? 11.398 1.333 -5.537 1.00 90.88 98 GLY A C 1
ATOM 728 O O . GLY A 1 98 ? 10.658 1.250 -4.557 1.00 90.88 98 GLY A O 1
ATOM 729 N N . ALA A 1 99 ? 12.165 2.405 -5.747 1.00 93.25 99 ALA A N 1
ATOM 730 C CA . ALA A 1 99 ? 12.241 3.535 -4.822 1.00 93.25 99 ALA A CA 1
ATOM 731 C C . ALA A 1 99 ? 10.877 4.216 -4.627 1.00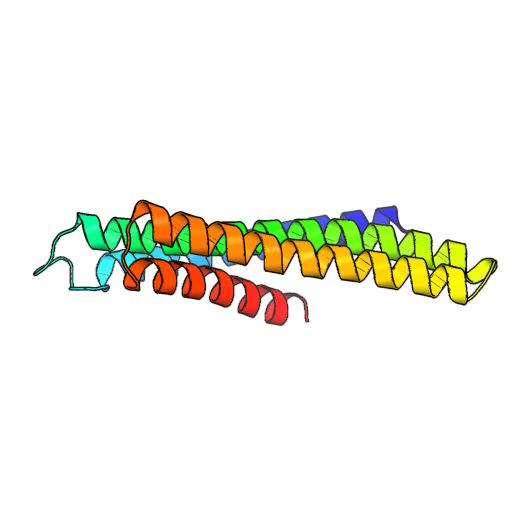 93.25 99 ALA A C 1
ATOM 733 O O . ALA A 1 99 ? 10.512 4.558 -3.504 1.00 93.25 99 ALA A O 1
ATOM 734 N N . VAL A 1 100 ? 10.085 4.360 -5.696 1.00 91.06 100 VAL A N 1
ATOM 735 C CA . VAL A 1 100 ? 8.729 4.928 -5.609 1.00 91.06 100 VAL A CA 1
ATOM 736 C C . VAL A 1 100 ? 7.805 4.050 -4.763 1.00 91.06 100 VAL A C 1
ATOM 738 O O . VAL A 1 100 ? 7.048 4.581 -3.954 1.00 91.06 100 VAL A O 1
ATOM 741 N N . MET A 1 101 ? 7.889 2.721 -4.891 1.00 90.69 101 MET A N 1
ATOM 742 C CA . MET A 1 101 ? 7.126 1.804 -4.036 1.00 90.69 101 MET A CA 1
ATOM 743 C C . MET A 1 101 ? 7.523 1.962 -2.561 1.00 90.69 101 MET A C 1
ATOM 745 O O . MET A 1 101 ? 6.648 2.090 -1.707 1.00 90.69 101 MET A O 1
ATOM 749 N N . GLY A 1 102 ? 8.826 2.013 -2.263 1.00 90.56 102 GLY A N 1
ATOM 750 C CA . GLY A 1 102 ? 9.324 2.212 -0.899 1.00 90.56 102 GLY A CA 1
ATOM 751 C C . GLY A 1 102 ? 8.857 3.535 -0.286 1.00 90.56 102 GLY A C 1
ATOM 752 O O . GLY A 1 102 ? 8.317 3.548 0.819 1.00 90.56 102 GLY A O 1
ATOM 753 N N . MET A 1 103 ? 8.984 4.640 -1.025 1.00 93.44 103 MET A N 1
ATOM 754 C CA . MET A 1 103 ? 8.538 5.957 -0.558 1.00 93.44 103 MET A CA 1
ATOM 755 C C . MET A 1 103 ? 7.019 6.035 -0.374 1.00 93.44 103 MET A C 1
ATOM 757 O O . MET A 1 103 ? 6.565 6.653 0.585 1.00 93.44 103 MET A O 1
ATOM 761 N N . ALA A 1 104 ? 6.227 5.392 -1.238 1.00 91.31 104 ALA A N 1
ATOM 762 C CA . ALA A 1 104 ? 4.772 5.355 -1.090 1.00 91.31 104 ALA A CA 1
ATOM 763 C C . ALA A 1 104 ? 4.345 4.617 0.190 1.00 91.31 104 ALA A C 1
ATOM 765 O O . ALA A 1 104 ? 3.473 5.097 0.914 1.00 91.31 104 ALA A O 1
ATOM 766 N N . VAL A 1 105 ? 4.981 3.484 0.503 1.00 89.44 105 VAL A N 1
ATOM 767 C CA . VAL A 1 105 ? 4.698 2.710 1.724 1.00 89.44 105 VAL A CA 1
ATOM 768 C C . VAL A 1 105 ? 5.116 3.485 2.970 1.00 89.44 105 VAL A C 1
ATOM 770 O O . VAL A 1 105 ? 4.295 3.696 3.857 1.00 89.44 105 VAL A O 1
ATOM 773 N N . VAL A 1 106 ? 6.360 3.969 3.019 1.00 92.12 106 VAL A N 1
ATOM 774 C CA . VAL A 1 106 ? 6.882 4.694 4.188 1.00 92.12 106 VAL A CA 1
ATOM 775 C C . VAL A 1 106 ? 6.137 6.014 4.401 1.00 92.12 106 VAL A C 1
ATOM 777 O O . VAL A 1 106 ? 5.765 6.339 5.526 1.00 92.12 106 VAL A O 1
ATOM 780 N N . GLY A 1 107 ? 5.874 6.763 3.328 1.00 92.62 107 GLY A N 1
ATOM 781 C CA . GLY A 1 107 ? 5.168 8.041 3.392 1.00 92.62 107 GLY A CA 1
ATOM 782 C C . GLY A 1 107 ? 3.719 7.890 3.850 1.00 92.62 107 GLY A C 1
ATOM 783 O O . GLY A 1 107 ? 3.273 8.636 4.718 1.00 92.62 107 GLY A O 1
ATOM 784 N N . SER A 1 108 ? 2.995 6.896 3.327 1.00 91.00 108 SER A N 1
ATOM 785 C CA . SER A 1 108 ? 1.619 6.620 3.758 1.00 91.00 108 SER A CA 1
ATOM 786 C C . SER A 1 108 ? 1.557 6.138 5.211 1.00 91.00 108 SER A C 1
ATOM 788 O O . SER A 1 108 ? 0.711 6.616 5.966 1.00 91.00 108 SER A O 1
ATOM 790 N N . SER A 1 109 ? 2.478 5.272 5.650 1.00 89.00 109 SER A N 1
ATOM 791 C CA . SER A 1 109 ? 2.507 4.807 7.042 1.00 89.00 109 SER A CA 1
ATOM 792 C C . SER A 1 109 ? 2.832 5.929 8.026 1.00 89.00 109 SER A C 1
ATOM 794 O O . SER A 1 109 ? 2.156 6.052 9.045 1.00 89.00 109 SER A O 1
ATOM 796 N N . LEU A 1 110 ? 3.827 6.772 7.717 1.00 91.50 110 LEU A N 1
ATOM 797 C CA . LEU A 1 110 ? 4.184 7.922 8.554 1.00 91.50 110 LEU A CA 1
ATOM 798 C C . LEU A 1 110 ? 3.044 8.936 8.618 1.00 91.50 110 LEU A C 1
ATOM 800 O O . LEU A 1 110 ? 2.662 9.332 9.713 1.00 91.50 110 LEU A O 1
ATOM 804 N N . LEU A 1 111 ? 2.453 9.307 7.478 1.00 91.25 111 LEU A N 1
ATOM 805 C CA . LEU A 1 111 ? 1.330 10.246 7.458 1.00 91.25 111 LEU A CA 1
ATOM 806 C C . LEU A 1 111 ? 0.133 9.736 8.264 1.00 91.25 111 LEU A C 1
ATOM 808 O O . LEU A 1 111 ? -0.458 10.506 9.019 1.00 91.25 111 LEU A O 1
ATOM 812 N N . GLY A 1 112 ? -0.210 8.453 8.142 1.00 88.31 112 GLY A N 1
ATOM 813 C CA . GLY A 1 112 ? -1.318 7.867 8.895 1.00 88.31 112 GLY A CA 1
ATOM 814 C C . GLY A 1 112 ? -1.058 7.830 10.403 1.00 88.31 112 GLY A C 1
ATOM 815 O O . GLY A 1 112 ? -1.899 8.273 11.184 1.00 88.31 112 GLY A O 1
ATOM 816 N N . VAL A 1 113 ? 0.133 7.382 10.815 1.00 88.88 113 VAL A N 1
ATOM 817 C CA . VAL A 1 113 ? 0.533 7.336 12.232 1.00 88.88 113 VAL A CA 1
ATOM 818 C C . VAL A 1 113 ? 0.594 8.736 12.836 1.00 88.88 113 VAL A C 1
ATOM 820 O O . VAL A 1 113 ? 0.002 8.976 13.886 1.00 88.88 113 VAL A O 1
ATOM 823 N N . THR A 1 114 ? 1.266 9.679 12.173 1.00 89.06 114 THR A N 1
ATOM 824 C CA . THR A 1 114 ? 1.381 11.063 12.647 1.00 89.06 114 THR A CA 1
ATOM 825 C C . THR A 1 114 ? 0.017 11.748 12.706 1.00 89.06 114 THR A C 1
ATOM 827 O O . THR A 1 114 ? -0.275 12.420 13.693 1.00 89.06 114 THR A O 1
ATOM 830 N N . GLY A 1 115 ? -0.847 11.542 11.705 1.00 87.25 115 GLY A N 1
ATOM 831 C CA . GLY A 1 115 ? -2.202 12.096 11.694 1.00 87.25 115 GLY A CA 1
ATOM 832 C C . GLY A 1 115 ? -3.039 11.628 12.887 1.00 87.25 115 GLY A C 1
ATOM 833 O O . GLY A 1 115 ? -3.647 12.447 13.571 1.00 87.25 115 GLY A O 1
ATOM 834 N N . ILE A 1 116 ? -3.014 10.328 13.194 1.00 86.00 116 ILE A N 1
ATOM 835 C CA . ILE A 1 116 ? -3.739 9.763 14.346 1.00 86.00 116 ILE A CA 1
ATOM 836 C C . ILE A 1 116 ? -3.152 10.254 15.672 1.00 86.00 116 ILE A C 1
ATOM 838 O O . ILE A 1 116 ? -3.897 10.605 16.589 1.00 86.00 116 ILE A O 1
ATOM 842 N N . MET A 1 117 ? -1.824 10.327 15.765 1.00 84.94 117 MET A N 1
ATOM 843 C CA . MET A 1 117 ? -1.134 10.794 16.965 1.00 84.94 117 MET A CA 1
ATOM 844 C C . MET A 1 117 ? -1.498 12.248 17.298 1.00 84.94 117 MET A C 1
ATOM 846 O O . MET A 1 117 ? -1.758 12.553 18.457 1.00 84.94 117 MET A O 1
ATOM 850 N N . ILE A 1 118 ? -1.558 13.134 16.297 1.00 85.50 118 ILE A N 1
ATOM 851 C CA . ILE A 1 118 ? -1.917 14.548 16.492 1.00 85.50 118 ILE A CA 1
ATOM 852 C C . ILE A 1 118 ? -3.403 14.704 16.836 1.00 85.50 118 ILE A C 1
ATOM 854 O O . ILE A 1 118 ? -3.745 15.514 17.693 1.00 85.50 118 ILE A O 1
ATOM 858 N N . LEU A 1 119 ? -4.287 13.937 16.189 1.00 79.88 119 LEU A N 1
ATOM 859 C CA . LEU A 1 119 ? -5.735 14.072 16.376 1.00 79.88 119 LEU A CA 1
ATOM 860 C C . LEU A 1 119 ? -6.233 13.514 17.707 1.00 79.88 119 LEU A C 1
ATOM 862 O O . LEU A 1 119 ? -7.170 14.068 18.275 1.00 79.88 119 LEU A O 1
ATOM 866 N N . THR A 1 120 ? -5.662 12.406 18.190 1.00 76.25 120 THR A N 1
ATOM 867 C CA . THR A 1 120 ? -6.190 11.736 19.390 1.00 76.25 120 THR A CA 1
ATOM 868 C C . THR A 1 120 ? -5.208 11.647 20.550 1.00 76.25 120 THR A C 1
ATOM 870 O O . THR A 1 120 ? -5.635 11.396 21.673 1.00 76.25 120 THR A O 1
ATOM 873 N N . GLY A 1 121 ? -3.903 11.828 20.323 1.00 75.88 121 GLY A N 1
ATOM 874 C CA . GLY A 1 121 ? -2.890 11.780 21.386 1.00 75.88 121 GLY A CA 1
ATOM 875 C C . GLY A 1 121 ? -2.793 10.440 22.129 1.00 75.88 121 GLY A C 1
ATOM 876 O O . GLY A 1 121 ? -2.141 10.361 23.166 1.00 75.88 121 GLY A O 1
ATOM 877 N N . ASN A 1 122 ? -3.444 9.382 21.631 1.00 76.81 122 ASN A N 1
ATOM 878 C CA . ASN A 1 122 ? -3.591 8.107 22.324 1.00 76.81 122 ASN A CA 1
ATOM 879 C C . ASN A 1 122 ? -2.847 6.992 21.581 1.00 76.81 122 ASN A C 1
ATOM 881 O O . ASN A 1 122 ? -3.190 6.638 20.450 1.00 76.81 122 ASN A O 1
ATOM 885 N N . ALA A 1 123 ? -1.866 6.392 22.257 1.00 78.62 123 ALA A N 1
ATOM 886 C CA . ALA A 1 123 ? -1.053 5.309 21.714 1.00 78.62 123 ALA A CA 1
ATOM 887 C C . ALA A 1 123 ? -1.883 4.085 21.279 1.00 78.62 123 ALA A C 1
ATOM 889 O O . ALA A 1 123 ? -1.517 3.410 20.319 1.00 78.62 123 ALA A O 1
ATOM 890 N N . GLY A 1 124 ? -3.024 3.817 21.926 1.00 79.62 124 GLY A N 1
ATOM 891 C CA . GLY A 1 124 ? -3.896 2.691 21.581 1.00 79.62 124 GLY A CA 1
ATOM 892 C C . GLY A 1 124 ? -4.472 2.777 20.164 1.00 79.62 124 GLY A C 1
ATOM 893 O O . GLY A 1 124 ? -4.567 1.765 19.473 1.00 79.62 124 GLY A O 1
ATOM 894 N N . LEU A 1 125 ? -4.788 3.984 19.687 1.00 83.12 125 LEU A N 1
ATOM 895 C CA . LEU A 1 125 ? -5.308 4.197 18.331 1.00 83.12 125 LEU A CA 1
ATOM 896 C C . LEU A 1 125 ? -4.224 4.041 17.270 1.00 83.12 125 LEU A C 1
ATOM 898 O O . LEU A 1 125 ? -4.457 3.439 16.223 1.00 83.12 125 LEU A O 1
ATOM 902 N N . THR A 1 126 ? -3.017 4.515 17.568 1.00 86.25 126 THR A N 1
ATOM 903 C CA . THR A 1 126 ? -1.848 4.314 16.708 1.00 86.25 126 THR A CA 1
ATOM 904 C C . THR A 1 126 ? -1.506 2.829 16.568 1.00 86.25 126 THR A C 1
ATOM 906 O O . THR A 1 126 ? -1.167 2.365 15.475 1.00 86.25 126 THR A O 1
ATOM 909 N N . LEU A 1 127 ? -1.642 2.057 17.651 1.00 87.56 127 LEU A N 1
ATOM 910 C CA . LEU A 1 127 ? -1.488 0.602 17.621 1.00 87.56 127 LEU A CA 1
ATOM 911 C C . LEU A 1 127 ? -2.582 -0.068 16.783 1.00 87.56 127 LEU A C 1
ATOM 913 O O . LEU A 1 127 ? -2.258 -0.915 15.955 1.00 87.56 127 LEU A O 1
ATOM 917 N N . ALA A 1 128 ? -3.847 0.341 16.928 1.00 88.12 128 ALA A N 1
ATOM 918 C CA . ALA A 1 128 ? -4.949 -0.183 16.116 1.00 88.12 128 ALA A CA 1
ATOM 919 C C . ALA A 1 128 ? -4.739 0.080 14.612 1.00 88.12 128 ALA A C 1
ATOM 921 O O . ALA A 1 128 ? -4.915 -0.821 13.791 1.00 88.12 128 ALA A O 1
ATOM 922 N N . PHE A 1 129 ? -4.278 1.280 14.250 1.00 90.44 129 PHE A N 1
ATOM 923 C CA . PHE A 1 129 ? -3.894 1.616 12.876 1.00 90.44 129 PHE A CA 1
ATOM 924 C C . PHE A 1 129 ? -2.751 0.740 12.361 1.00 90.44 129 PHE A C 1
ATOM 926 O O . PHE A 1 129 ? -2.839 0.172 11.271 1.00 90.44 129 PHE A O 1
ATOM 933 N N . SER A 1 130 ? -1.692 0.594 13.160 1.00 90.50 130 SER A N 1
ATOM 934 C CA . SER A 1 130 ? -0.518 -0.209 12.800 1.00 90.50 130 SER A CA 1
ATOM 935 C C . SER A 1 130 ? -0.880 -1.686 12.631 1.00 90.50 130 SER A C 1
ATOM 937 O O . SER A 1 130 ? -0.398 -2.348 11.711 1.00 90.50 130 SER A O 1
ATOM 939 N N . PHE A 1 131 ? -1.786 -2.192 13.472 1.00 90.94 131 PHE A N 1
ATOM 940 C CA . PHE A 1 131 ? -2.346 -3.534 13.360 1.00 90.94 131 PHE A CA 1
ATOM 941 C C . PHE A 1 131 ? -3.131 -3.713 12.054 1.00 90.94 131 PHE A C 1
ATOM 943 O O . PHE A 1 131 ? -2.909 -4.690 11.340 1.00 90.94 131 PHE A O 1
ATOM 950 N N . GLY A 1 132 ? -3.970 -2.740 11.682 1.00 90.38 132 GLY A N 1
ATOM 951 C CA . GLY A 1 132 ? -4.675 -2.717 10.395 1.00 90.38 132 GLY A CA 1
ATOM 952 C C . GLY A 1 132 ? -3.733 -2.775 9.204 1.00 90.38 132 GLY A C 1
ATOM 953 O O . GLY A 1 132 ? -3.818 -3.694 8.385 1.00 90.38 132 GLY A O 1
ATOM 954 N N . ALA A 1 133 ? -2.769 -1.856 9.161 1.00 90.75 133 ALA A N 1
ATOM 955 C CA . ALA A 1 133 ? -1.795 -1.781 8.080 1.00 90.75 133 ALA A CA 1
ATOM 956 C C . ALA A 1 133 ? -0.981 -3.081 7.926 1.00 90.75 133 ALA A C 1
ATOM 958 O O . ALA A 1 133 ? -0.810 -3.567 6.803 1.00 90.75 133 ALA A O 1
ATOM 959 N N . SER A 1 134 ? -0.528 -3.660 9.045 1.00 90.88 134 SER A N 1
ATOM 960 C CA . SER A 1 134 ? 0.245 -4.908 9.073 1.00 90.88 134 SER A CA 1
ATOM 961 C C . SER A 1 134 ? -0.589 -6.122 8.664 1.00 90.88 134 SER A C 1
ATOM 963 O O . SER A 1 134 ? -0.130 -6.940 7.868 1.00 90.88 134 SER A O 1
ATOM 965 N N . SER A 1 135 ? -1.838 -6.215 9.138 1.00 90.25 135 SER A N 1
ATOM 966 C CA . SER A 1 135 ? -2.734 -7.323 8.790 1.00 90.25 135 SER A CA 1
ATOM 967 C C . SER A 1 135 ? -2.967 -7.394 7.282 1.00 90.25 135 SER A C 1
ATOM 969 O O . SER A 1 135 ? -2.770 -8.446 6.680 1.00 90.25 135 SER A O 1
ATOM 971 N N . LEU A 1 136 ? -3.265 -6.260 6.642 1.00 88.69 136 LEU A N 1
ATOM 972 C CA . LEU A 1 136 ? -3.448 -6.219 5.197 1.00 88.69 136 LEU A CA 1
ATOM 973 C C . LEU A 1 136 ? -2.150 -6.563 4.447 1.00 88.69 136 LEU A C 1
ATOM 975 O O . LEU A 1 136 ? -2.175 -7.326 3.484 1.00 88.69 136 LEU A O 1
ATOM 979 N N . ALA A 1 137 ? -1.010 -6.043 4.910 1.00 87.56 137 ALA A N 1
ATOM 980 C CA . ALA A 1 137 ? 0.289 -6.309 4.295 1.00 87.56 137 ALA A CA 1
ATOM 981 C C . ALA A 1 137 ? 0.693 -7.793 4.376 1.00 87.56 137 ALA A C 1
ATOM 983 O O . ALA A 1 137 ? 1.303 -8.312 3.440 1.00 87.56 137 ALA A O 1
ATOM 984 N N . LEU A 1 138 ? 0.346 -8.482 5.469 1.00 87.88 138 LEU A N 1
ATOM 985 C CA . LEU A 1 138 ? 0.579 -9.916 5.634 1.00 87.88 138 LEU A CA 1
ATOM 986 C C . LEU A 1 138 ? -0.182 -10.720 4.576 1.00 87.88 138 LEU A C 1
ATOM 988 O O . LEU A 1 138 ? 0.415 -11.546 3.888 1.00 87.88 138 LEU A O 1
ATOM 992 N N . PHE A 1 139 ? -1.477 -10.448 4.409 1.00 83.12 139 PHE A N 1
ATOM 993 C CA . PHE A 1 139 ? -2.301 -11.159 3.430 1.00 83.12 139 PHE A CA 1
ATOM 994 C C . PHE A 1 139 ? -1.946 -10.803 1.991 1.00 83.12 139 PHE A C 1
ATOM 996 O O . PHE A 1 139 ? -1.963 -11.691 1.150 1.00 83.12 139 PHE A O 1
ATOM 1003 N N . ALA A 1 140 ? -1.551 -9.561 1.709 1.00 84.12 140 ALA A N 1
ATOM 1004 C CA . ALA A 1 140 ? -1.059 -9.188 0.384 1.00 84.12 140 ALA A CA 1
ATOM 1005 C C . ALA A 1 140 ? 0.227 -9.953 0.013 1.00 84.12 140 ALA A C 1
ATOM 1007 O O . ALA A 1 140 ? 0.401 -10.379 -1.125 1.00 84.12 140 ALA A O 1
ATOM 1008 N N . LYS A 1 141 ? 1.130 -10.182 0.978 1.00 82.81 141 LYS A N 1
ATOM 1009 C CA . LYS A 1 141 ? 2.340 -10.992 0.753 1.00 82.81 141 LYS A CA 1
ATOM 1010 C C . LYS A 1 141 ? 2.048 -12.485 0.633 1.00 82.81 141 LYS A C 1
ATOM 1012 O O . LYS A 1 141 ? 2.684 -13.145 -0.175 1.00 82.81 141 LYS A O 1
ATOM 1017 N N . ALA A 1 142 ? 1.130 -13.013 1.439 1.00 82.56 142 ALA A N 1
ATOM 1018 C CA . ALA A 1 142 ? 0.769 -14.430 1.408 1.00 82.56 142 ALA A CA 1
ATOM 1019 C C . ALA A 1 142 ? -0.126 -14.794 0.210 1.00 82.56 142 ALA A C 1
ATOM 1021 O O . ALA A 1 142 ? -0.061 -15.915 -0.275 1.00 82.56 142 ALA A O 1
ATOM 1022 N N . GLY A 1 143 ? -0.970 -13.867 -0.248 1.00 74.44 143 GLY A N 1
ATOM 1023 C CA . GLY A 1 143 ? -1.880 -14.061 -1.378 1.00 74.44 143 GLY A CA 1
ATOM 1024 C C . GLY A 1 143 ? -1.232 -13.821 -2.740 1.00 74.44 143 GLY A C 1
ATOM 1025 O O . GLY A 1 143 ? -1.604 -14.487 -3.704 1.00 74.44 143 GLY A O 1
ATOM 1026 N N . GLY A 1 144 ? -0.272 -12.894 -2.824 1.00 69.31 144 GLY A N 1
ATOM 1027 C CA . GLY A 1 144 ? 0.469 -12.598 -4.054 1.00 69.31 144 GLY A CA 1
ATOM 1028 C C . GLY A 1 144 ? 1.788 -13.356 -4.230 1.00 69.31 144 GLY A C 1
ATOM 1029 O O . GLY A 1 144 ? 2.411 -13.204 -5.282 1.00 69.31 144 GLY A O 1
ATOM 1030 N N . GLY A 1 145 ? 2.231 -14.092 -3.204 1.00 61.62 145 GLY A N 1
ATOM 1031 C CA . GLY A 1 145 ? 3.461 -14.894 -3.199 1.00 61.62 145 GLY A CA 1
ATOM 1032 C C . GLY A 1 145 ? 3.314 -16.266 -3.842 1.00 61.62 145 GLY A C 1
ATOM 1033 O O . GLY A 1 145 ? 2.180 -16.788 -3.890 1.00 61.62 145 GLY A O 1
#